Protein AF-A0A2D4GUJ7-F1 (afdb_monomer_lite)

InterPro domains:
  IPR001627 Sema domain [PF01403] (19-103)
  IPR001627 Sema domain [PS51004] (1-103)
  IPR015943 WD40/YVTN repeat-like-containing domain superfamily [G3DSA:2.130.10.10] (5-103)
  IPR027231 Semaphorin [PTHR11036] (8-103)
  IPR036352 Sema domain superfamily [SSF101912] (18-103)

pLDDT: mean 89.49, std 13.23, range [39.69, 97.56]

Secondary structure (DSSP, 8-state):
--------EEPP-EEETTEEEEEEEEE--TTS---EEEEEEEHHHHHHHHTS--EE-SSTTSPPEEPPGGGS-SSPTTPPTTSGGGTT-SSGGGS-HHHHTT-

Radius of gyration: 18.39 Å; chains: 1; bounding box: 38×45×31 Å

Organism: Micrurus corallinus (NCBI:txid54390)

Foldseek 3Di:
DDDDDQPWDKDDFDADVNFTKIKIKTWDHPPDDTDIDIDIGGVVVVVVVLVDFDWDAPDPPRDIDTDDPVQADPPGQPDAQCDDRNVVGPHPVPDDPSSVVVD

Sequence (103 aa):
VDRDDVGDSLEDVIPVNGRPSVFAVFTTQSNSITGSAVCAFDMDEVGRVFDGRFKEQKNADAGWTPISEDKVPTPRPGSCAGVGQASGYRTSNEFPDAMLSFI

Structure (mmCIF, N/CA/C/O backbone):
data_AF-A0A2D4GUJ7-F1
#
_entry.id   AF-A0A2D4GUJ7-F1
#
loop_
_atom_site.group_PDB
_atom_site.id
_atom_site.type_symbol
_atom_site.label_atom_id
_atom_site.label_alt_id
_atom_site.label_comp_id
_atom_site.label_asym_id
_atom_site.label_entity_id
_atom_site.label_seq_id
_atom_site.pdbx_PDB_ins_code
_atom_site.Cartn_x
_atom_site.Cartn_y
_at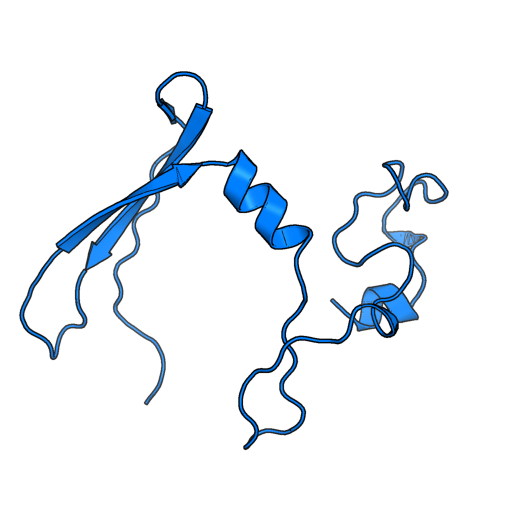om_site.Cartn_z
_atom_site.occupancy
_atom_site.B_iso_or_equiv
_atom_site.auth_seq_id
_atom_site.auth_comp_id
_atom_site.auth_asym_id
_atom_site.auth_atom_id
_atom_site.pdbx_PDB_model_num
ATOM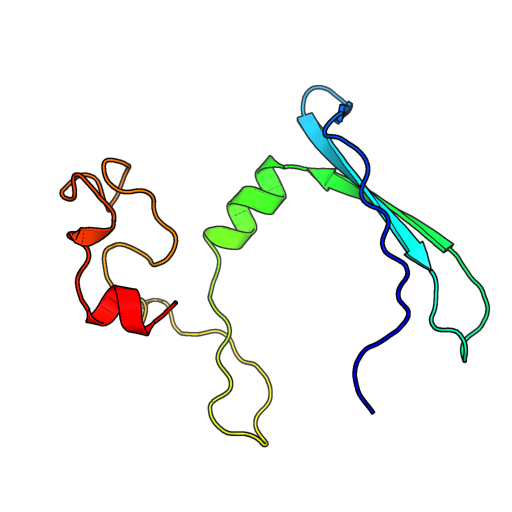 1 N N . VAL A 1 1 ? 23.713 5.697 -7.837 1.00 39.75 1 VAL A N 1
ATOM 2 C CA . VAL A 1 1 ? 23.392 7.145 -7.795 1.00 39.75 1 VAL A CA 1
ATOM 3 C C . VAL A 1 1 ? 21.945 7.205 -7.361 1.00 39.75 1 VAL A C 1
ATOM 5 O O . VAL A 1 1 ? 21.048 7.326 -8.177 1.00 39.75 1 VAL A O 1
ATOM 8 N N . ASP A 1 2 ? 21.734 6.839 -6.105 1.00 39.69 2 ASP A N 1
ATOM 9 C CA . ASP A 1 2 ? 20.471 6.306 -5.605 1.00 39.69 2 ASP A CA 1
ATOM 10 C C . ASP A 1 2 ? 20.275 6.871 -4.208 1.00 39.69 2 ASP A C 1
ATOM 12 O O . ASP A 1 2 ? 21.236 6.832 -3.442 1.00 39.69 2 ASP A O 1
ATOM 16 N N . ARG A 1 3 ? 19.051 7.346 -3.946 1.00 49.62 3 ARG A N 1
ATOM 17 C CA . ARG A 1 3 ? 18.527 7.873 -2.678 1.00 49.62 3 ARG A CA 1
ATOM 18 C C . ARG A 1 3 ? 19.318 9.037 -2.078 1.00 49.62 3 ARG A C 1
ATOM 20 O O . ARG A 1 3 ? 20.448 8.860 -1.672 1.00 49.62 3 ARG A O 1
ATOM 27 N N . ASP A 1 4 ? 18.707 10.216 -2.046 1.00 46.47 4 ASP A N 1
ATOM 28 C CA . ASP A 1 4 ? 18.616 11.100 -0.871 1.00 46.47 4 ASP A CA 1
ATOM 29 C C . ASP A 1 4 ? 18.126 12.490 -1.324 1.00 46.47 4 ASP A C 1
ATOM 31 O O . ASP A 1 4 ? 18.452 12.950 -2.418 1.00 46.47 4 ASP A O 1
ATOM 35 N N . ASP A 1 5 ? 17.312 13.128 -0.479 1.00 43.41 5 ASP A N 1
ATOM 36 C CA . ASP A 1 5 ? 16.736 14.480 -0.614 1.00 43.41 5 ASP A CA 1
ATOM 37 C C . ASP A 1 5 ? 15.432 14.654 -1.422 1.00 43.41 5 ASP A C 1
ATOM 39 O O . ASP A 1 5 ? 15.245 15.609 -2.177 1.00 43.41 5 ASP A O 1
ATOM 43 N N . VAL A 1 6 ? 14.452 13.774 -1.198 1.00 53.50 6 VAL A N 1
ATOM 44 C CA . VAL A 1 6 ? 13.076 14.281 -1.068 1.00 53.50 6 VAL A CA 1
ATOM 45 C C . VAL A 1 6 ? 12.858 14.459 0.426 1.00 53.50 6 VAL A C 1
ATOM 47 O O . VAL A 1 6 ? 12.677 13.476 1.138 1.00 53.50 6 VAL A O 1
ATOM 50 N N . GLY A 1 7 ? 12.959 15.693 0.919 1.00 48.44 7 GLY A N 1
ATOM 51 C CA . GLY A 1 7 ? 12.534 16.000 2.281 1.00 48.44 7 GLY A CA 1
ATOM 52 C C . GLY A 1 7 ? 11.042 15.711 2.385 1.00 48.44 7 GLY A C 1
ATOM 53 O O . GLY A 1 7 ? 10.261 16.431 1.768 1.00 48.44 7 GLY A O 1
ATOM 54 N N . ASP A 1 8 ? 10.689 14.634 3.085 1.00 62.38 8 ASP A N 1
ATOM 55 C CA . ASP A 1 8 ? 9.314 14.241 3.377 1.00 62.38 8 ASP A CA 1
ATOM 56 C C . ASP A 1 8 ? 9.041 14.527 4.855 1.00 62.38 8 ASP A C 1
ATOM 58 O O . ASP A 1 8 ? 9.687 13.967 5.745 1.00 62.38 8 ASP A O 1
ATOM 62 N N . SER A 1 9 ? 8.131 15.459 5.119 1.00 67.12 9 SER A N 1
ATOM 63 C CA . SER A 1 9 ? 7.607 15.711 6.459 1.00 67.12 9 SER A CA 1
ATOM 64 C C . SER A 1 9 ? 6.149 15.280 6.487 1.00 67.12 9 SER A C 1
ATOM 66 O O . SER A 1 9 ? 5.311 15.908 5.835 1.00 67.12 9 SER A O 1
ATOM 68 N N . LEU A 1 10 ? 5.875 14.213 7.238 1.00 72.88 10 LEU A N 1
ATOM 69 C CA . LEU A 1 10 ? 4.537 13.686 7.485 1.00 72.88 10 LEU A CA 1
ATOM 70 C C . LEU A 1 10 ? 3.942 14.361 8.723 1.00 72.88 10 LEU A C 1
ATOM 72 O O . LEU A 1 10 ? 4.548 14.346 9.795 1.00 72.88 10 LEU A O 1
ATOM 76 N N . GLU A 1 11 ? 2.754 14.931 8.567 1.00 76.19 11 GLU A N 1
ATOM 77 C CA . GLU A 1 11 ? 1.957 15.474 9.670 1.00 76.19 11 GLU A CA 1
ATOM 78 C C . GLU A 1 11 ? 1.053 14.390 10.292 1.00 76.19 11 GLU A C 1
ATOM 80 O O . GLU A 1 11 ? 0.928 13.281 9.765 1.00 76.19 11 GLU A O 1
ATOM 85 N N . ASP A 1 12 ? 0.409 14.704 11.420 1.00 80.69 12 ASP A N 1
ATOM 86 C CA . ASP A 1 12 ? -0.533 13.800 12.100 1.00 80.69 12 ASP A CA 1
ATOM 87 C C . ASP A 1 12 ? -1.790 13.493 11.249 1.00 80.69 12 ASP A C 1
ATOM 89 O O . ASP A 1 12 ? -2.107 14.186 10.276 1.00 80.69 12 ASP A O 1
ATOM 93 N N . VAL A 1 13 ? -2.537 12.448 11.620 1.00 87.75 13 VAL A N 1
ATOM 94 C CA . VAL A 1 13 ? -3.761 12.030 10.922 1.00 87.75 13 VAL A CA 1
ATOM 95 C C . VAL A 1 13 ? -4.893 13.013 11.216 1.00 87.75 13 VAL A C 1
ATOM 97 O O . VAL A 1 13 ? -5.412 13.075 12.332 1.00 87.75 13 VAL A O 1
ATOM 100 N N . ILE A 1 14 ? -5.351 13.730 10.190 1.00 91.62 14 ILE A N 1
ATOM 101 C CA . ILE A 1 14 ? -6.445 14.700 10.300 1.00 91.62 14 ILE A CA 1
ATOM 102 C C . ILE A 1 14 ? -7.624 14.344 9.381 1.00 91.62 14 ILE A C 1
ATOM 104 O O . ILE A 1 14 ? -7.430 13.901 8.246 1.00 91.62 14 ILE A O 1
ATOM 108 N N . PRO A 1 15 ? -8.879 14.517 9.837 1.00 92.38 15 PRO A N 1
ATOM 109 C CA . PRO A 1 15 ? -10.046 14.219 9.018 1.00 92.38 15 PRO A CA 1
ATOM 110 C C . PRO A 1 15 ? -10.269 15.296 7.944 1.00 92.38 15 PRO A C 1
ATOM 112 O O . PRO A 1 15 ? -10.483 16.467 8.257 1.00 92.38 15 PRO A O 1
ATOM 115 N N . VAL A 1 16 ? -10.318 14.889 6.675 1.00 92.56 16 VAL A N 1
ATOM 116 C CA . VAL A 1 16 ? -10.650 15.742 5.520 1.00 92.56 16 VAL A CA 1
ATOM 117 C C . VAL A 1 16 ? -11.943 15.226 4.905 1.00 92.56 16 VAL A C 1
ATOM 119 O O . VAL A 1 16 ? -12.012 14.084 4.463 1.00 92.56 16 VAL A O 1
ATOM 122 N N . ASN A 1 17 ? -13.006 16.035 4.903 1.00 92.12 17 ASN A N 1
ATOM 123 C CA . ASN A 1 17 ? -14.342 15.608 4.449 1.00 92.12 17 ASN A CA 1
ATOM 124 C C . ASN A 1 17 ? -14.826 14.297 5.112 1.00 92.12 17 ASN A C 1
ATOM 126 O O . ASN A 1 17 ? -15.492 13.478 4.481 1.00 92.12 17 ASN A O 1
ATOM 130 N N . GLY A 1 18 ? -14.462 14.083 6.382 1.00 92.50 18 GLY A N 1
ATOM 131 C CA . GLY A 1 18 ? -14.798 12.874 7.142 1.00 92.50 18 GLY A CA 1
ATOM 132 C C . GLY A 1 18 ? -13.899 11.659 6.881 1.00 92.50 18 GLY A C 1
ATOM 133 O O . GLY A 1 18 ? -14.166 10.602 7.444 1.00 92.50 18 GLY A O 1
ATOM 134 N N . ARG A 1 19 ? -12.842 11.791 6.069 1.00 94.50 19 ARG A N 1
ATOM 135 C CA . ARG A 1 19 ? -11.877 10.720 5.774 1.00 94.50 19 ARG A CA 1
ATOM 136 C C . ARG A 1 19 ? -10.559 10.953 6.520 1.00 94.50 19 ARG A C 1
ATOM 138 O O . ARG A 1 19 ? -10.001 12.046 6.384 1.00 94.50 19 ARG A O 1
ATOM 145 N N . PRO A 1 20 ? -10.051 9.984 7.304 1.00 95.62 20 PRO A N 1
ATOM 146 C CA . PRO A 1 20 ? -8.756 10.115 7.968 1.00 95.62 20 PRO A CA 1
ATOM 147 C C . PRO A 1 20 ? -7.655 10.246 6.915 1.00 95.62 20 PRO A C 1
ATOM 149 O O . PRO A 1 20 ? -7.519 9.379 6.057 1.00 95.62 20 PRO A O 1
ATOM 152 N N . SER A 1 21 ? -6.904 11.344 6.948 1.00 95.19 21 SER A N 1
ATOM 153 C CA . SER A 1 21 ? -5.898 11.654 5.932 1.00 95.19 21 SER A CA 1
ATOM 154 C C . SER A 1 21 ? -4.579 12.076 6.563 1.00 95.19 21 SER A C 1
ATOM 156 O O . SER A 1 21 ? -4.567 12.739 7.598 1.00 95.19 21 SER A O 1
ATOM 158 N N . VAL A 1 22 ? -3.474 11.729 5.910 1.00 94.56 22 VAL A N 1
ATOM 159 C CA . VAL A 1 22 ? -2.130 12.206 6.260 1.00 94.56 22 VAL A CA 1
ATOM 160 C C . VAL A 1 22 ? -1.663 13.185 5.196 1.00 94.56 22 VAL A C 1
ATOM 162 O O . VAL A 1 22 ? -1.932 12.999 4.008 1.00 94.56 22 VAL A O 1
ATOM 165 N N . PHE A 1 23 ? -0.973 14.237 5.622 1.00 91.62 23 PHE A N 1
ATOM 166 C CA . PHE A 1 23 ? -0.374 15.214 4.726 1.00 91.62 23 PHE A CA 1
ATOM 167 C C . PHE A 1 23 ? 1.134 15.027 4.702 1.00 91.62 23 PHE A C 1
ATOM 169 O O . PHE A 1 23 ? 1.748 14.840 5.750 1.00 91.62 23 PHE A O 1
ATOM 176 N N . ALA A 1 24 ? 1.711 15.098 3.507 1.00 90.56 24 ALA A N 1
ATOM 177 C CA . ALA A 1 24 ? 3.154 15.098 3.325 1.00 90.56 24 ALA A CA 1
ATOM 178 C C . ALA A 1 24 ? 3.584 16.234 2.401 1.00 90.56 24 ALA A C 1
ATOM 180 O O . ALA A 1 24 ? 2.908 16.559 1.415 1.00 90.56 24 ALA A O 1
ATOM 181 N N . VAL A 1 25 ? 4.710 16.848 2.749 1.00 89.81 25 VAL A N 1
ATOM 182 C CA . VAL A 1 25 ? 5.362 17.885 1.949 1.00 89.81 25 VAL A CA 1
ATOM 183 C C . VAL A 1 25 ? 6.495 17.238 1.173 1.00 89.81 25 VAL A C 1
ATOM 185 O O . VAL A 1 25 ? 7.369 16.625 1.766 1.00 89.81 25 VAL A O 1
ATOM 188 N N . PHE A 1 26 ? 6.501 17.420 -0.143 1.00 88.69 26 PHE A N 1
ATOM 189 C CA . PHE A 1 26 ? 7.530 16.909 -1.039 1.00 88.69 26 PHE A CA 1
ATOM 190 C C . PHE A 1 26 ? 8.301 18.074 -1.638 1.00 88.69 26 PHE A C 1
ATOM 192 O O . PHE A 1 26 ? 7.702 19.034 -2.126 1.00 88.69 26 PHE A O 1
ATOM 199 N N . THR A 1 27 ? 9.626 17.976 -1.652 1.00 87.75 27 THR A N 1
ATOM 200 C CA . THR A 1 27 ? 10.503 18.962 -2.296 1.00 87.75 27 THR A CA 1
ATOM 201 C C . THR A 1 27 ? 11.283 18.307 -3.430 1.00 87.75 27 THR A C 1
ATOM 203 O O . THR A 1 27 ? 11.653 17.136 -3.358 1.00 87.75 27 THR A O 1
ATOM 206 N N . THR A 1 28 ? 11.502 19.050 -4.514 1.00 88.50 28 THR A N 1
ATOM 207 C CA . THR A 1 28 ? 12.346 18.616 -5.633 1.00 88.50 28 THR A CA 1
ATOM 208 C C . THR A 1 28 ? 13.785 18.382 -5.180 1.00 88.50 28 THR A C 1
ATOM 210 O O . THR A 1 28 ? 14.294 19.138 -4.357 1.00 88.50 28 THR A O 1
ATOM 213 N N . GLN A 1 29 ? 14.467 17.419 -5.802 1.00 83.75 29 GLN A N 1
ATOM 214 C CA . GLN A 1 29 ? 15.881 17.139 -5.536 1.00 83.75 29 GLN A CA 1
ATOM 215 C C . GLN A 1 29 ? 16.757 18.392 -5.683 1.00 83.75 29 GLN A C 1
ATOM 217 O O . GLN A 1 29 ? 16.530 19.219 -6.569 1.00 83.75 29 GLN A O 1
ATOM 222 N N . SER A 1 30 ? 17.826 18.472 -4.890 1.00 80.00 30 SER A N 1
ATOM 223 C CA . SER A 1 30 ? 18.737 19.626 -4.799 1.00 80.00 30 SER A CA 1
ATOM 224 C C . SER A 1 30 ? 19.383 20.042 -6.131 1.00 80.00 30 SER A C 1
ATOM 226 O O . SER A 1 30 ? 19.757 21.198 -6.297 1.00 80.00 30 SER A O 1
ATOM 228 N N . ASN A 1 31 ? 19.488 19.119 -7.096 1.00 83.12 31 ASN A N 1
ATOM 229 C CA . ASN A 1 31 ? 20.03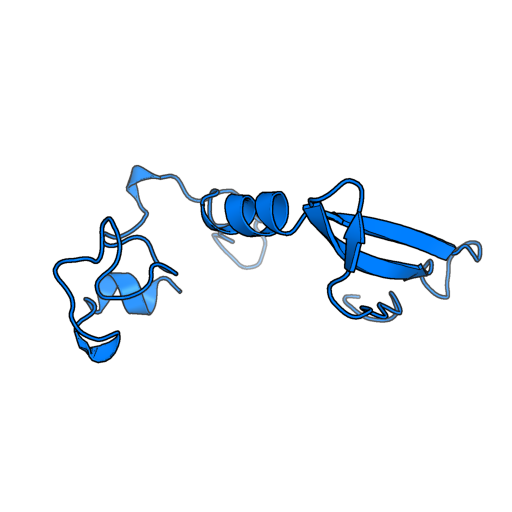9 19.364 -8.438 1.00 83.12 31 ASN A CA 1
ATOM 230 C C . ASN A 1 31 ? 18.969 19.683 -9.505 1.00 83.12 31 ASN A C 1
ATOM 232 O O . ASN A 1 31 ? 19.257 19.643 -10.700 1.00 83.12 31 ASN A O 1
ATOM 236 N N . SER A 1 32 ? 17.726 19.945 -9.096 1.00 84.50 32 SER A N 1
ATOM 237 C CA . SER A 1 32 ? 16.599 20.288 -9.974 1.00 84.50 32 SER A CA 1
ATOM 238 C C . SER A 1 32 ? 16.124 21.727 -9.751 1.00 84.50 32 SER A C 1
ATOM 240 O O . SER A 1 32 ? 16.586 22.426 -8.852 1.00 84.50 32 SER A O 1
ATOM 242 N N . ILE A 1 33 ? 15.183 22.186 -10.582 1.00 90.00 33 ILE A N 1
ATOM 243 C CA . ILE A 1 33 ? 14.472 23.448 -10.340 1.00 90.00 33 ILE A CA 1
ATOM 244 C C . ILE A 1 33 ? 13.727 23.324 -9.011 1.00 90.00 33 ILE A C 1
ATOM 246 O O . ILE A 1 33 ? 12.907 22.421 -8.861 1.00 90.00 33 ILE A O 1
ATOM 250 N N . THR A 1 34 ? 14.004 24.231 -8.074 1.00 88.88 34 THR A N 1
ATOM 251 C CA . THR A 1 34 ? 13.395 24.223 -6.742 1.00 88.88 34 THR A CA 1
ATOM 252 C C . THR A 1 34 ? 11.878 24.354 -6.828 1.00 88.88 34 THR A C 1
ATOM 254 O O . THR A 1 34 ? 11.353 25.331 -7.363 1.00 88.88 34 THR A O 1
ATOM 257 N N . GLY A 1 35 ? 11.179 23.386 -6.248 1.00 88.31 35 GLY A N 1
ATOM 258 C CA . GLY A 1 35 ? 9.737 23.397 -6.077 1.00 88.31 35 GLY A CA 1
ATOM 259 C C . GLY A 1 35 ? 9.315 22.516 -4.908 1.00 88.31 35 GLY A C 1
ATOM 260 O O . GLY A 1 35 ? 10.012 21.567 -4.545 1.00 88.31 35 GLY A O 1
ATOM 261 N N . SER A 1 36 ? 8.153 22.829 -4.343 1.00 90.50 36 SER A N 1
ATOM 262 C CA . SER A 1 36 ? 7.547 22.056 -3.260 1.00 90.50 36 SER A CA 1
ATOM 263 C C . SER A 1 36 ? 6.077 21.788 -3.562 1.00 90.50 36 SER A C 1
ATOM 265 O O . SER A 1 36 ? 5.410 22.592 -4.216 1.00 90.50 36 SER A O 1
ATOM 267 N N . ALA A 1 37 ? 5.572 20.661 -3.074 1.00 91.06 37 ALA A N 1
ATOM 268 C CA . ALA A 1 37 ? 4.176 20.263 -3.170 1.00 91.06 37 ALA A CA 1
ATOM 269 C C . ALA A 1 37 ? 3.694 19.726 -1.822 1.00 91.06 37 ALA A C 1
ATOM 271 O O . ALA A 1 37 ? 4.459 19.106 -1.090 1.00 91.06 37 ALA A O 1
ATOM 272 N N . VAL A 1 38 ? 2.418 19.945 -1.513 1.00 91.50 38 VAL A N 1
ATOM 273 C CA . VAL A 1 38 ? 1.744 19.310 -0.376 1.00 91.50 38 VAL A CA 1
ATOM 274 C C . VAL A 1 38 ? 0.733 18.324 -0.937 1.00 91.50 38 VAL A C 1
ATOM 276 O O . VAL A 1 38 ? -0.111 18.702 -1.752 1.00 91.50 38 VAL A O 1
ATOM 279 N N . CYS A 1 39 ? 0.814 17.072 -0.504 1.00 92.38 39 CYS A N 1
ATOM 280 C CA . CYS A 1 39 ? -0.112 16.014 -0.889 1.00 92.38 39 CYS A CA 1
ATOM 281 C C . CYS A 1 39 ? -0.922 15.563 0.327 1.00 92.38 39 CYS A C 1
ATOM 283 O O . CYS A 1 39 ? -0.405 15.526 1.441 1.00 92.38 39 CYS A O 1
ATOM 285 N N . ALA A 1 40 ? -2.180 15.194 0.089 1.00 92.94 40 ALA A N 1
ATOM 286 C CA . ALA A 1 40 ? -3.044 14.545 1.068 1.00 92.94 40 ALA A CA 1
ATOM 287 C C . ALA A 1 40 ? -3.263 13.085 0.654 1.00 92.94 40 ALA A C 1
ATOM 289 O O . ALA A 1 40 ? -3.536 12.817 -0.518 1.00 92.94 40 ALA A O 1
ATOM 290 N N . PHE A 1 41 ? -3.173 12.163 1.608 1.00 94.00 41 PHE A N 1
ATOM 291 C CA . PHE A 1 41 ? -3.331 10.725 1.399 1.00 94.00 41 PHE A CA 1
ATOM 292 C C . PHE A 1 41 ? -4.480 10.201 2.259 1.00 94.00 41 PHE A C 1
ATOM 294 O O . PHE A 1 41 ? -4.425 10.319 3.481 1.00 94.00 41 PHE A O 1
ATOM 301 N N . ASP A 1 42 ? -5.509 9.626 1.629 1.00 95.62 42 ASP A N 1
ATOM 302 C CA . ASP A 1 42 ? -6.619 8.963 2.326 1.00 95.62 42 ASP A CA 1
ATOM 303 C C . ASP A 1 42 ? -6.117 7.647 2.940 1.00 95.62 42 ASP A C 1
A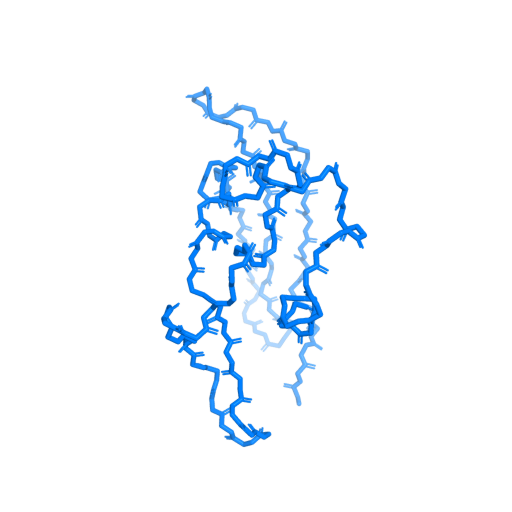TOM 305 O O . ASP A 1 42 ? -5.610 6.775 2.228 1.00 95.62 42 ASP A O 1
ATOM 309 N N . MET A 1 43 ? -6.262 7.483 4.256 1.00 94.94 43 MET A N 1
ATOM 310 C CA . MET A 1 43 ? -5.808 6.281 4.958 1.00 94.94 43 MET A CA 1
ATOM 311 C C . MET A 1 43 ? -6.556 5.017 4.515 1.00 94.94 43 MET A C 1
ATOM 313 O O . MET A 1 43 ? -5.985 3.927 4.590 1.00 94.94 43 MET A O 1
ATOM 317 N N . ASP A 1 44 ? -7.778 5.139 3.980 1.00 95.31 44 ASP A N 1
ATOM 318 C CA . ASP A 1 44 ? -8.476 4.015 3.346 1.00 95.31 44 ASP A CA 1
ATOM 319 C C . ASP A 1 44 ? -7.735 3.553 2.082 1.00 95.31 44 ASP A C 1
ATOM 321 O O . ASP A 1 44 ? -7.635 2.357 1.807 1.00 95.31 44 ASP A O 1
ATOM 325 N N . GLU A 1 45 ? -7.228 4.493 1.280 1.00 95.75 45 GLU A N 1
ATOM 326 C CA . GLU A 1 45 ? -6.487 4.188 0.054 1.00 95.75 45 GLU A CA 1
ATOM 327 C C . GLU A 1 45 ? -5.101 3.629 0.371 1.00 95.75 45 GLU A C 1
ATOM 329 O O . GLU A 1 45 ? -4.701 2.633 -0.232 1.00 95.75 45 GLU A O 1
ATOM 334 N N . VAL A 1 46 ? -4.422 4.187 1.379 1.00 95.06 46 VAL A N 1
ATOM 335 C CA . VAL A 1 46 ? -3.174 3.628 1.919 1.00 95.06 46 VAL A CA 1
ATOM 336 C C . VAL A 1 46 ? -3.384 2.174 2.350 1.00 95.06 46 VAL A C 1
ATOM 338 O O . VAL A 1 46 ? -2.605 1.309 1.956 1.00 95.06 46 VAL A O 1
ATOM 341 N N . GLY A 1 47 ? -4.469 1.878 3.076 1.00 94.62 47 GLY A N 1
ATOM 342 C CA . GLY A 1 47 ? -4.842 0.512 3.449 1.00 94.62 47 GLY A CA 1
ATOM 343 C C . GLY A 1 47 ? -5.003 -0.416 2.240 1.00 94.62 47 GLY A C 1
ATOM 344 O O . GLY A 1 47 ? -4.410 -1.491 2.205 1.00 94.62 47 GLY A O 1
ATOM 345 N N . ARG A 1 48 ? -5.725 0.025 1.199 1.00 95.44 48 ARG A N 1
ATOM 346 C CA . ARG A 1 48 ? -5.945 -0.769 -0.028 1.00 95.44 48 ARG A CA 1
ATOM 347 C C . ARG A 1 48 ? -4.664 -1.094 -0.789 1.00 95.44 48 ARG A C 1
ATOM 349 O O . ARG A 1 48 ? -4.615 -2.119 -1.466 1.00 95.44 48 ARG A O 1
ATOM 356 N N . VAL A 1 49 ? -3.635 -0.248 -0.718 1.00 96.69 49 VAL A N 1
ATOM 357 C CA . VAL A 1 49 ? -2.352 -0.536 -1.381 1.00 96.69 49 VAL A CA 1
ATOM 358 C C . VAL A 1 49 ? -1.706 -1.798 -0.799 1.00 96.69 49 VAL A C 1
ATOM 360 O O . VAL A 1 49 ? -1.114 -2.565 -1.559 1.00 96.69 49 VAL A O 1
ATOM 363 N N . PHE A 1 50 ? -1.880 -2.073 0.499 1.00 95.25 50 PHE A N 1
ATOM 364 C CA . PHE A 1 50 ? -1.366 -3.291 1.143 1.00 95.25 50 PHE A CA 1
ATOM 365 C C . PHE A 1 50 ? -2.129 -4.566 0.750 1.00 95.25 50 PHE A C 1
ATOM 367 O O . PHE A 1 50 ? -1.570 -5.661 0.815 1.00 95.25 50 PHE A O 1
ATOM 374 N N . ASP A 1 51 ? -3.357 -4.433 0.249 1.00 93.25 51 ASP A N 1
ATOM 375 C CA . ASP A 1 51 ? -4.106 -5.536 -0.366 1.00 93.25 51 ASP A CA 1
ATOM 376 C C . ASP A 1 51 ? -3.720 -5.762 -1.842 1.00 93.25 51 ASP A C 1
ATOM 378 O O . ASP A 1 51 ? -4.140 -6.739 -2.465 1.00 93.25 51 ASP A O 1
ATOM 382 N N . GLY A 1 52 ? -2.910 -4.870 -2.420 1.00 95.06 52 GLY A N 1
ATOM 383 C CA . GLY A 1 52 ? -2.431 -4.940 -3.797 1.00 95.06 52 GLY A CA 1
ATOM 384 C C . GLY A 1 52 ? -1.271 -5.919 -4.007 1.00 95.06 52 GLY A C 1
ATOM 385 O O . GLY A 1 52 ? -0.775 -6.561 -3.084 1.00 95.06 52 GLY A O 1
ATOM 386 N N . ARG A 1 53 ? -0.815 -6.033 -5.260 1.00 97.19 53 ARG A N 1
ATOM 387 C CA . ARG A 1 53 ? 0.284 -6.939 -5.638 1.00 97.19 53 ARG A CA 1
ATOM 388 C C . ARG A 1 53 ? 1.617 -6.504 -5.032 1.00 97.19 53 ARG A C 1
ATOM 390 O O . ARG A 1 53 ? 2.011 -5.343 -5.149 1.00 97.19 53 ARG A O 1
ATOM 397 N N . PHE A 1 54 ? 2.363 -7.477 -4.524 1.00 97.56 54 PHE A N 1
ATOM 398 C CA . PHE A 1 54 ? 3.762 -7.308 -4.139 1.00 97.56 54 PHE A CA 1
ATOM 399 C C . PHE A 1 54 ? 4.651 -7.050 -5.362 1.00 97.56 54 PHE A C 1
ATOM 401 O O . PHE A 1 54 ? 4.305 -7.412 -6.490 1.00 97.56 54 PHE A O 1
ATOM 408 N N . LYS A 1 55 ? 5.819 -6.442 -5.144 1.00 96.75 55 LYS A N 1
ATOM 409 C CA . LYS A 1 55 ? 6.840 -6.245 -6.181 1.00 96.75 55 LYS A CA 1
ATOM 410 C C . LYS A 1 55 ? 7.999 -7.219 -5.960 1.00 96.75 55 LYS A C 1
ATOM 412 O O . LYS A 1 55 ? 8.474 -7.345 -4.841 1.00 96.75 55 LYS A O 1
ATOM 417 N N . GLU A 1 56 ? 8.483 -7.843 -7.031 1.00 95.69 56 GLU A N 1
ATOM 418 C CA . GLU A 1 56 ? 9.706 -8.655 -7.049 1.00 95.69 56 GLU A CA 1
ATOM 419 C C . GLU A 1 56 ? 10.739 -8.081 -8.016 1.00 95.69 56 GLU A C 1
ATOM 421 O O . GLU A 1 56 ? 10.398 -7.543 -9.075 1.00 95.69 56 GLU A O 1
ATOM 426 N N . GLN A 1 57 ? 12.011 -8.268 -7.673 1.00 96.62 57 GLN A N 1
ATOM 427 C CA . GLN A 1 57 ? 13.135 -8.096 -8.580 1.00 96.62 57 GLN A CA 1
ATOM 428 C C . GLN A 1 57 ? 13.770 -9.471 -8.810 1.00 96.62 57 GLN A C 1
ATOM 430 O O . GLN A 1 57 ? 14.365 -10.050 -7.906 1.00 96.62 57 GLN A O 1
ATOM 435 N N . LYS A 1 58 ? 13.609 -10.037 -10.012 1.00 91.25 58 LYS A N 1
ATOM 436 C CA . LYS A 1 58 ? 14.013 -11.434 -10.284 1.00 91.25 58 LYS A CA 1
ATOM 437 C C . LYS A 1 58 ? 15.523 -11.664 -10.209 1.00 91.25 58 LYS A C 1
ATOM 439 O O . LYS A 1 58 ? 15.967 -12.781 -9.966 1.00 91.25 58 LYS A O 1
ATOM 444 N N . ASN A 1 59 ? 16.301 -10.625 -10.482 1.00 93.56 59 ASN A N 1
ATOM 445 C CA . ASN A 1 59 ? 17.750 -10.576 -10.343 1.00 93.56 59 ASN A CA 1
ATOM 446 C C . ASN A 1 59 ? 18.180 -9.106 -10.223 1.00 93.56 59 ASN A C 1
ATOM 448 O O . ASN A 1 59 ? 17.366 -8.212 -10.449 1.00 93.56 59 ASN A O 1
ATOM 452 N N . ALA A 1 60 ? 19.445 -8.863 -9.875 1.00 94.44 60 ALA A N 1
ATOM 453 C CA . ALA A 1 60 ? 19.959 -7.519 -9.596 1.00 94.44 60 ALA A CA 1
ATOM 454 C C . ALA A 1 60 ? 19.794 -6.528 -10.766 1.00 94.44 60 ALA A C 1
ATOM 456 O O . ALA A 1 60 ? 19.637 -5.332 -10.529 1.00 94.44 60 ALA A O 1
ATOM 457 N N . ASP A 1 61 ? 19.775 -7.031 -12.004 1.00 95.00 61 ASP A N 1
ATOM 458 C CA . ASP A 1 61 ? 19.697 -6.219 -13.222 1.00 95.00 61 ASP A CA 1
ATOM 459 C C . ASP A 1 61 ? 18.262 -6.068 -13.761 1.00 95.00 61 ASP A C 1
ATOM 461 O O . ASP A 1 61 ? 18.007 -5.280 -14.674 1.00 95.00 61 ASP A O 1
ATOM 465 N N . ALA A 1 62 ? 17.299 -6.824 -13.224 1.00 95.19 62 ALA A N 1
ATOM 466 C CA . ALA A 1 62 ? 15.908 -6.773 -13.655 1.00 95.19 62 ALA A CA 1
ATOM 467 C C . ALA A 1 62 ? 15.183 -5.562 -13.059 1.00 95.19 62 ALA A C 1
ATOM 469 O O . ALA A 1 62 ? 15.422 -5.160 -11.922 1.00 95.19 62 ALA A O 1
ATOM 470 N N . GLY A 1 63 ? 14.219 -5.015 -13.801 1.00 95.69 63 GLY A N 1
ATOM 471 C CA . GLY A 1 63 ? 13.260 -4.068 -13.238 1.00 95.69 63 GLY A CA 1
ATOM 472 C C . GLY A 1 63 ? 12.345 -4.728 -12.199 1.00 95.69 63 GLY A C 1
ATOM 473 O O . GLY A 1 63 ? 12.120 -5.940 -12.229 1.00 95.69 63 GLY A O 1
ATOM 474 N N . TRP A 1 64 ? 11.777 -3.917 -11.307 1.00 96.56 64 TRP A N 1
ATOM 475 C CA . TRP A 1 64 ? 10.759 -4.369 -10.358 1.00 96.56 64 TRP A CA 1
ATOM 476 C C . TRP A 1 64 ? 9.450 -4.674 -11.088 1.00 96.56 64 TRP A C 1
ATOM 478 O O . TRP A 1 64 ? 8.877 -3.807 -11.750 1.00 96.56 64 TRP A O 1
ATOM 488 N N . THR A 1 65 ? 8.957 -5.898 -10.944 1.00 96.69 65 THR A N 1
ATOM 489 C CA . THR A 1 65 ? 7.721 -6.373 -11.579 1.00 96.69 65 THR A CA 1
ATOM 490 C C . THR A 1 65 ? 6.730 -6.872 -10.533 1.00 96.69 65 THR A C 1
ATOM 492 O O . THR A 1 65 ? 7.152 -7.283 -9.455 1.00 96.69 65 THR A O 1
ATOM 495 N N . PRO A 1 66 ? 5.414 -6.840 -10.799 1.00 97.06 66 PRO A N 1
ATOM 496 C CA . PRO A 1 66 ? 4.438 -7.377 -9.860 1.00 97.06 66 PRO A CA 1
ATOM 497 C C . PRO A 1 66 ? 4.558 -8.903 -9.737 1.00 97.06 66 PRO A C 1
ATOM 499 O O . PRO A 1 66 ? 4.643 -9.600 -10.750 1.00 97.06 66 PRO A O 1
ATOM 502 N N . ILE A 1 67 ? 4.493 -9.411 -8.505 1.00 96.75 67 ILE A N 1
ATOM 503 C CA . ILE A 1 67 ? 4.337 -10.840 -8.217 1.00 96.75 67 ILE A CA 1
ATOM 504 C C . ILE A 1 67 ? 2.927 -11.268 -8.644 1.00 96.75 67 ILE A C 1
ATOM 506 O O . ILE A 1 67 ? 1.954 -10.533 -8.458 1.00 96.75 67 ILE A O 1
ATOM 510 N N . SER A 1 68 ? 2.821 -12.447 -9.256 1.00 95.38 68 SER A N 1
ATOM 511 C CA . SER A 1 68 ? 1.528 -13.027 -9.625 1.00 95.38 68 SER A CA 1
ATOM 512 C C . SER A 1 68 ? 0.797 -13.543 -8.383 1.00 95.38 68 SER A C 1
ATOM 514 O O . SER A 1 68 ? 1.419 -14.154 -7.517 1.00 95.38 68 SER A O 1
ATOM 516 N N . GLU A 1 69 ? -0.512 -13.305 -8.287 1.00 94.62 69 GLU A N 1
ATOM 517 C CA . GLU A 1 69 ? -1.303 -13.604 -7.079 1.00 94.62 69 GLU A CA 1
ATOM 518 C C . GLU A 1 69 ? -1.327 -15.103 -6.723 1.00 94.62 69 GLU A C 1
ATOM 520 O O . GLU A 1 69 ? -1.388 -15.450 -5.550 1.00 94.62 69 GLU A O 1
ATOM 525 N N . ASP A 1 70 ? -1.180 -16.004 -7.699 1.00 95.00 70 ASP A N 1
ATOM 526 C CA . ASP A 1 70 ? -1.056 -17.456 -7.481 1.00 95.00 70 ASP A CA 1
ATOM 527 C C . ASP A 1 70 ? 0.221 -17.868 -6.730 1.00 95.00 70 ASP A C 1
ATOM 529 O O . ASP A 1 70 ? 0.292 -18.974 -6.197 1.00 95.00 70 ASP A O 1
ATOM 533 N N . LYS A 1 71 ? 1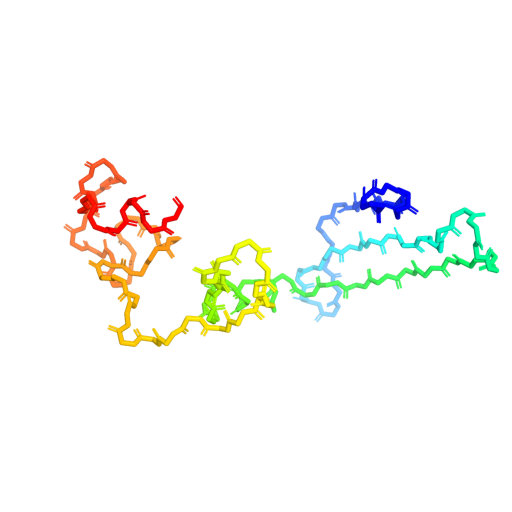.226 -16.987 -6.671 1.00 95.38 71 LYS A N 1
ATOM 534 C CA . LYS A 1 71 ? 2.477 -17.212 -5.935 1.00 95.38 71 LYS A CA 1
ATOM 535 C C . LYS A 1 71 ? 2.459 -16.637 -4.523 1.00 95.38 71 LYS A C 1
ATOM 537 O O . LYS A 1 71 ? 3.424 -16.838 -3.789 1.00 95.38 71 LYS A O 1
ATOM 542 N N . VAL A 1 72 ? 1.416 -15.896 -4.152 1.00 96.69 72 VAL A N 1
ATOM 543 C CA . VAL A 1 72 ? 1.308 -15.283 -2.827 1.00 96.69 72 VAL A CA 1
ATOM 544 C C . VAL A 1 72 ? 0.872 -16.358 -1.818 1.00 96.69 72 VAL A C 1
ATOM 546 O O . VAL A 1 72 ? -0.168 -16.989 -2.017 1.00 96.69 72 VAL A O 1
ATOM 549 N N . PRO A 1 73 ? 1.639 -16.597 -0.736 1.00 96.31 73 PRO A N 1
ATOM 550 C CA . PRO A 1 73 ? 1.288 -17.591 0.276 1.00 96.31 73 PRO A CA 1
ATOM 551 C C . PRO A 1 73 ? -0.041 -17.293 0.983 1.00 96.31 73 PRO A C 1
ATOM 553 O O . PRO A 1 73 ? -0.501 -16.153 1.037 1.00 96.31 73 PRO A O 1
ATOM 556 N N . THR A 1 74 ? -0.638 -18.331 1.574 1.00 93.94 74 THR A N 1
ATOM 557 C CA . THR A 1 74 ? -1.816 -18.213 2.449 1.00 93.94 74 THR A CA 1
ATOM 558 C C . THR A 1 74 ? -1.427 -18.551 3.898 1.00 93.94 74 THR A C 1
ATOM 560 O O . THR A 1 74 ? -0.798 -19.591 4.105 1.00 93.94 74 THR A O 1
ATOM 563 N N . PRO A 1 75 ? -1.807 -17.731 4.900 1.00 95.62 75 PRO A N 1
ATOM 564 C CA . PRO A 1 75 ? -2.550 -16.473 4.769 1.00 95.62 75 PRO A CA 1
ATOM 565 C C . PRO A 1 75 ? -1.703 -15.384 4.087 1.00 95.62 75 PRO A C 1
ATOM 567 O O . PRO A 1 75 ? -0.477 -15.465 4.096 1.00 95.62 75 PRO A O 1
ATOM 570 N N . ARG A 1 76 ? -2.355 -14.384 3.469 1.00 96.25 76 ARG A N 1
ATOM 571 C CA . ARG A 1 76 ? -1.658 -13.327 2.712 1.00 96.25 76 ARG A CA 1
ATOM 572 C C . ARG A 1 76 ? -0.637 -12.630 3.625 1.00 96.25 76 ARG A C 1
ATOM 574 O O . ARG A 1 76 ? -1.049 -12.137 4.683 1.00 96.25 76 ARG A O 1
ATOM 581 N N . PRO A 1 77 ? 0.649 -12.550 3.243 1.00 96.75 77 PRO A N 1
ATOM 582 C CA . PRO A 1 77 ? 1.655 -11.820 4.006 1.00 96.75 77 PRO A CA 1
ATOM 583 C C . PRO A 1 77 ? 1.198 -10.389 4.324 1.00 96.75 77 PRO A C 1
ATOM 585 O O . PRO A 1 77 ? 0.618 -9.722 3.473 1.00 96.75 77 PRO A O 1
ATOM 588 N N . GLY A 1 78 ? 1.394 -9.952 5.570 1.00 95.12 78 GLY A N 1
ATOM 589 C CA . GLY A 1 78 ? 0.871 -8.677 6.084 1.00 95.12 78 GLY A CA 1
ATOM 590 C C . GLY A 1 78 ? -0.508 -8.757 6.759 1.00 95.12 78 GLY A C 1
ATOM 591 O O . GLY A 1 78 ? -0.900 -7.810 7.435 1.00 95.12 78 GLY A O 1
ATOM 592 N N . SER A 1 79 ? -1.228 -9.882 6.658 1.00 95.31 79 SER A N 1
ATOM 593 C CA . SER A 1 79 ? -2.500 -10.073 7.378 1.00 95.31 79 SER A CA 1
ATOM 594 C C . SER A 1 79 ? -2.295 -10.216 8.890 1.00 95.31 79 SER A C 1
ATOM 596 O O . SER A 1 79 ? -1.383 -10.909 9.344 1.00 95.31 79 SER A O 1
ATOM 598 N N . CYS A 1 80 ? -3.196 -9.640 9.689 1.00 96.00 80 CYS A N 1
ATOM 599 C CA . CYS A 1 80 ? -3.193 -9.815 11.142 1.00 96.00 80 CYS A CA 1
ATOM 600 C C . CYS A 1 80 ? -3.725 -11.198 11.548 1.00 96.00 80 CYS A C 1
ATOM 602 O O . CYS A 1 80 ? -4.772 -11.633 11.067 1.00 96.00 80 CYS A O 1
ATOM 604 N N . ALA A 1 81 ? -3.048 -11.865 12.488 1.00 97.31 81 ALA A N 1
ATOM 605 C CA . ALA A 1 81 ? -3.545 -13.105 13.085 1.00 97.31 81 ALA A CA 1
ATOM 606 C C . ALA A 1 81 ? -4.931 -12.885 13.725 1.00 97.31 81 ALA A C 1
ATOM 608 O O . ALA A 1 81 ? -5.194 -11.840 14.320 1.00 97.31 81 ALA A O 1
ATOM 609 N N . GLY A 1 82 ? -5.830 -13.856 13.578 1.00 96.00 82 GLY A N 1
ATOM 610 C CA . GLY A 1 82 ? -7.191 -13.800 14.109 1.00 96.00 82 GLY A CA 1
ATOM 611 C C . GLY A 1 82 ? -8.179 -13.019 13.237 1.00 96.00 82 GLY A C 1
ATOM 612 O O . GLY A 1 82 ? -9.362 -12.968 13.568 1.00 96.00 82 GLY A O 1
ATOM 613 N N . VAL A 1 83 ? -7.739 -12.452 12.108 1.00 93.94 83 VAL A N 1
ATOM 614 C CA . VAL A 1 83 ? -8.566 -11.604 11.237 1.00 93.94 83 VAL A CA 1
ATOM 615 C C . VAL A 1 83 ? -8.669 -12.191 9.828 1.00 93.94 83 VAL A C 1
ATOM 617 O O . VAL A 1 83 ? -7.682 -12.630 9.241 1.00 93.94 83 VAL A O 1
ATOM 620 N N . GLY A 1 84 ? -9.878 -12.185 9.257 1.00 92.25 84 GLY A N 1
ATOM 621 C CA . GLY A 1 84 ? -10.115 -12.539 7.853 1.00 92.25 84 GLY A CA 1
ATOM 622 C C . GLY A 1 84 ? -9.569 -13.919 7.467 1.00 92.25 84 GLY A C 1
ATOM 623 O O . GLY A 1 84 ? -9.885 -14.927 8.104 1.00 92.25 84 GLY A O 1
ATOM 624 N N . GLN A 1 85 ? -8.730 -13.959 6.424 1.00 89.38 85 GLN A N 1
ATOM 625 C CA . GLN A 1 85 ? -8.082 -15.186 5.929 1.00 89.38 85 GLN A CA 1
ATOM 626 C C . GLN A 1 85 ? -7.081 -15.790 6.932 1.00 89.38 85 GLN A C 1
ATOM 628 O O . GLN A 1 85 ? -6.757 -16.970 6.840 1.00 89.38 85 GLN A O 1
ATOM 633 N N . ALA A 1 86 ? -6.614 -15.006 7.908 1.00 94.81 86 ALA A N 1
ATOM 634 C CA . ALA A 1 86 ? -5.709 -15.434 8.971 1.00 94.81 86 ALA A CA 1
ATOM 635 C C . ALA A 1 86 ? -6.439 -15.740 10.296 1.00 94.81 86 ALA A C 1
ATOM 637 O O . ALA A 1 86 ? -5.802 -15.875 11.340 1.00 94.81 86 ALA A O 1
ATOM 638 N N . SER A 1 87 ? -7.770 -15.883 10.274 1.00 95.75 87 SER A N 1
ATOM 639 C CA . SER A 1 87 ? -8.584 -16.199 11.462 1.00 95.75 87 SER A CA 1
ATOM 640 C C . SER A 1 87 ? -8.232 -17.530 12.138 1.00 95.75 87 SER A C 1
ATOM 642 O O . SER A 1 87 ? -8.494 -17.695 13.326 1.00 95.75 87 SER A O 1
ATOM 644 N N . GLY A 1 88 ? -7.602 -18.459 11.411 1.00 95.69 88 GLY A N 1
ATOM 645 C CA . GLY A 1 88 ? -7.109 -19.727 11.958 1.00 95.69 88 GLY A CA 1
ATOM 646 C C . GLY A 1 88 ? -5.867 -19.611 12.851 1.00 95.69 88 GLY A C 1
ATOM 647 O O . GLY A 1 88 ? -5.541 -20.576 13.537 1.00 95.69 88 GLY A O 1
ATOM 648 N N . TYR A 1 89 ? -5.194 -18.458 12.866 1.00 96.56 89 TYR A N 1
ATOM 649 C CA . TYR A 1 89 ? -3.967 -18.217 13.630 1.00 96.56 89 TYR A CA 1
ATOM 650 C C . TYR A 1 89 ? -4.263 -17.295 14.807 1.00 96.56 89 TYR A C 1
ATOM 652 O O . TYR A 1 89 ? -4.910 -16.264 14.633 1.00 96.56 89 TYR A O 1
ATOM 660 N N . ARG A 1 90 ? -3.786 -17.621 16.009 1.00 95.81 90 ARG A N 1
ATOM 661 C CA . ARG A 1 90 ? -4.010 -16.785 17.204 1.00 95.81 90 ARG A CA 1
ATOM 662 C C . ARG A 1 90 ? -2.983 -15.677 17.340 1.00 95.81 90 ARG A C 1
ATOM 664 O O . ARG A 1 90 ? -3.295 -14.604 17.845 1.00 95.81 90 ARG A O 1
ATOM 671 N N . THR A 1 91 ? -1.754 -15.954 16.923 1.00 96.50 91 THR A N 1
ATOM 672 C CA . THR A 1 91 ? -0.629 -15.020 16.989 1.00 96.50 91 THR A CA 1
ATOM 673 C C . THR A 1 91 ? 0.235 -15.158 15.741 1.00 96.50 91 THR A C 1
ATOM 675 O O . THR A 1 91 ? 0.188 -16.181 15.060 1.00 96.50 91 THR A O 1
ATOM 678 N N . SER A 1 92 ? 1.054 -14.148 15.447 1.00 95.50 92 SER A N 1
ATOM 679 C CA . SER A 1 92 ? 1.962 -14.168 14.291 1.00 95.50 92 SER A CA 1
ATOM 680 C C . SER A 1 92 ? 3.033 -15.261 14.365 1.00 95.50 92 SER A C 1
ATOM 682 O O . SER A 1 92 ? 3.569 -15.651 13.335 1.00 95.50 92 SER A O 1
ATOM 684 N N . ASN A 1 93 ? 3.319 -15.792 15.558 1.00 96.31 93 ASN A N 1
ATOM 685 C CA . ASN A 1 93 ? 4.271 -16.892 15.748 1.00 96.31 93 ASN A CA 1
ATOM 686 C C . ASN A 1 93 ? 3.761 -18.232 15.194 1.00 96.31 93 ASN A C 1
ATOM 688 O O . ASN A 1 93 ? 4.533 -19.174 15.072 1.00 96.31 93 ASN A O 1
ATOM 692 N N . GLU A 1 94 ? 2.463 -18.336 14.902 1.00 96.81 94 GLU A N 1
ATOM 693 C CA . GLU A 1 94 ? 1.843 -19.546 14.351 1.00 96.81 94 GLU A CA 1
ATOM 694 C C . GLU A 1 94 ? 1.822 -19.541 12.812 1.00 96.81 94 GLU A C 1
ATOM 696 O O . GLU A 1 94 ? 1.338 -20.496 12.202 1.00 96.81 94 GLU A O 1
ATOM 701 N N . PHE A 1 95 ? 2.308 -18.473 12.169 1.00 97.50 95 PHE A N 1
ATOM 702 C CA . PHE A 1 95 ? 2.307 -18.375 10.714 1.00 97.50 95 PHE A CA 1
ATOM 703 C C . PHE A 1 95 ? 3.281 -19.368 10.057 1.00 97.50 95 PHE A C 1
ATOM 705 O O . PHE A 1 95 ? 4.359 -19.612 10.595 1.00 97.50 95 PHE A O 1
ATOM 712 N N . PRO A 1 96 ? 2.936 -19.933 8.881 1.00 96.75 96 PRO A N 1
ATOM 713 C CA . PRO A 1 96 ? 3.819 -20.860 8.178 1.00 96.75 96 PRO A CA 1
ATOM 714 C C . PRO A 1 96 ? 5.120 -20.195 7.708 1.00 96.75 96 PRO A C 1
ATOM 716 O O . PRO A 1 96 ? 5.091 -19.078 7.190 1.00 96.75 96 PRO A O 1
ATOM 719 N N . ASP A 1 97 ? 6.237 -20.925 7.738 1.00 96.75 97 ASP A N 1
ATOM 720 C CA . ASP A 1 97 ? 7.547 -20.431 7.272 1.00 96.75 97 ASP A CA 1
ATOM 721 C C . ASP A 1 97 ? 7.524 -19.925 5.821 1.00 96.75 97 ASP A C 1
ATOM 723 O O . ASP A 1 97 ? 8.196 -18.955 5.477 1.00 96.75 97 ASP A O 1
ATOM 727 N N . ALA A 1 98 ? 6.721 -20.547 4.953 1.00 93.75 98 ALA A N 1
ATOM 728 C CA . ALA A 1 98 ? 6.563 -20.111 3.565 1.00 93.75 98 ALA A CA 1
ATOM 729 C C . ALA A 1 98 ? 5.935 -18.709 3.447 1.00 93.75 98 ALA A C 1
ATOM 731 O O . ALA A 1 98 ? 6.251 -17.972 2.520 1.00 93.75 98 ALA A O 1
ATOM 732 N N . MET A 1 99 ? 5.058 -18.329 4.383 1.00 95.62 99 MET A N 1
ATOM 733 C CA . MET A 1 99 ? 4.511 -16.972 4.467 1.00 95.62 99 MET A CA 1
ATOM 734 C C . MET A 1 99 ? 5.544 -16.013 5.065 1.00 95.62 99 MET A C 1
ATOM 736 O O . MET A 1 99 ? 5.722 -14.915 4.547 1.00 95.62 99 MET A O 1
ATOM 740 N N . LEU A 1 100 ? 6.231 -16.425 6.134 1.00 96.31 100 LEU A N 1
ATOM 741 C CA . LEU A 1 100 ? 7.213 -15.587 6.828 1.00 96.31 100 LEU A CA 1
ATOM 742 C C . LEU A 1 100 ? 8.457 -15.295 5.980 1.00 96.31 100 LEU A C 1
ATOM 744 O O . LEU A 1 100 ? 9.012 -14.214 6.077 1.00 96.31 100 LEU A O 1
ATOM 748 N N . SER A 1 101 ? 8.879 -16.230 5.129 1.00 95.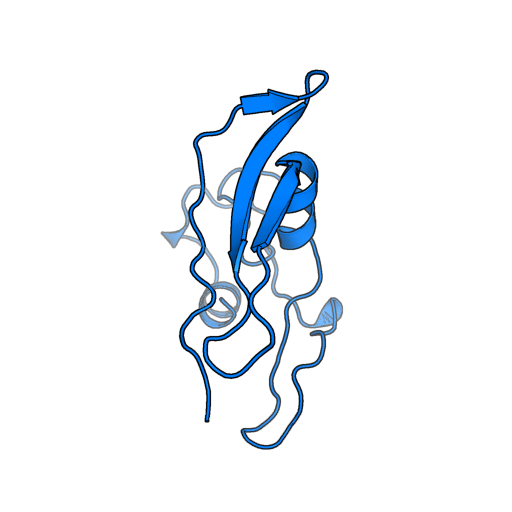81 101 SER A N 1
ATOM 749 C CA . SER A 1 101 ? 10.009 -16.041 4.205 1.00 95.81 101 SER A CA 1
ATOM 750 C C . SER A 1 101 ? 9.683 -15.169 2.990 1.00 95.81 101 SER A C 1
ATOM 752 O O . SER A 1 101 ? 10.592 -14.793 2.252 1.00 95.81 101 SER A O 1
ATOM 754 N N . PHE A 1 102 ? 8.404 -14.864 2.761 1.00 96.19 102 PHE A N 1
ATOM 755 C CA . PHE A 1 102 ? 7.968 -14.017 1.656 1.00 96.19 102 PHE A CA 1
ATOM 756 C C . PHE A 1 102 ? 8.038 -12.515 1.989 1.00 96.19 102 PHE A C 1
ATOM 758 O O . PHE A 1 102 ? 8.191 -11.716 1.066 1.00 96.19 102 PHE A O 1
ATOM 765 N N . ILE A 1 103 ? 7.886 -12.132 3.266 1.00 93.50 103 ILE A N 1
ATOM 766 C CA . ILE A 1 103 ? 7.758 -10.733 3.728 1.00 93.50 103 ILE A CA 1
ATOM 767 C C . ILE A 1 103 ? 9.022 -10.189 4.388 1.00 93.50 103 ILE A C 1
ATOM 769 O O . ILE A 1 103 ? 9.737 -10.970 5.051 1.00 93.50 103 ILE A O 1
#